Protein AF-A0A932SG76-F1 (afdb_monomer)

Sequence (101 aa):
MVFQNAKPQLDMATVVLDGSGSQDFRSQLDRYLKNRINTPGENQRILKVKIQDSKNNNLIQLADMVCGAIARSYKRHKRDADDYRKIIRPREFYVQEWPAK

Foldseek 3Di:
DVCQVCLVVFACDEAEAEDDDDPVVQVVVFVVSQVVRDDPPDGRRHNTYYYDHCVPDVVNVVVVLQVVLVVLLVVVVDPCSNVSVVVCVVVDDDDDDPPDD

Mean predicted aligned error: 6.39 Å

pLDDT: mean 87.71, std 9.52, range [54.12, 96.0]

Radius of gyration: 16.86 Å; Cα contacts (8 Å, |Δi|>4): 94; chains: 1; bounding box: 44×22×40 Å

Secondary structure (DSSP, 8-state):
-HHHHTGGG-SSEEEEEES---HHHHHHHHHHHHHHHPPTTSPPSEEEEEEE-GGG-HHHHHHHHHHHHHHHHT-TTSTTTTHHHHHHGGG------SS--

Solvent-accessible surface area (backbone atoms only — not comparable to full-atom values): 6125 Å² total; per-residue (Å²): 108,71,70,66,75,43,42,89,80,35,67,54,28,73,48,76,41,76,49,86,75,55,72,65,55,52,52,52,50,34,52,50,51,34,65,73,65,38,51,91,96,52,78,56,23,56,67,42,60,44,73,42,54,41,94,82,30,71,66,51,43,47,52,52,49,52,53,47,22,54,58,37,43,74,41,74,91,43,94,64,15,55,60,55,32,64,73,51,48,87,74,64,76,91,84,82,76,80,80,74,128

Nearest PDB structures (foldseek):
  7tjx-assembly1_D  TM=3.709E-01  e=5.609E+00  Saccharomyces cerevisiae
  3fks-assembly3_V  TM=3.627E-01  e=4.259E+00  Saccharomyces cerevisiae

Structure (mmCIF, N/CA/C/O backbone):
data_AF-A0A932SG76-F1
#
_entry.id   AF-A0A932SG76-F1
#
loop_
_atom_site.group_PDB
_atom_site.id
_atom_site.type_symbol
_atom_site.label_atom_id
_atom_site.label_alt_id
_atom_site.label_comp_id
_atom_site.label_asym_id
_atom_site.label_entity_id
_atom_site.label_seq_id
_atom_site.pdbx_PDB_ins_code
_atom_site.Cartn_x
_atom_site.Cartn_y
_atom_site.Cartn_z
_atom_site.occupancy
_atom_site.B_iso_or_equiv
_atom_site.auth_seq_id
_atom_site.auth_comp_id
_atom_site.auth_asym_id
_atom_site.auth_atom_id
_atom_site.pdbx_PDB_model_num
ATOM 1 N N . MET A 1 1 ? -7.185 10.398 -2.729 1.00 59.44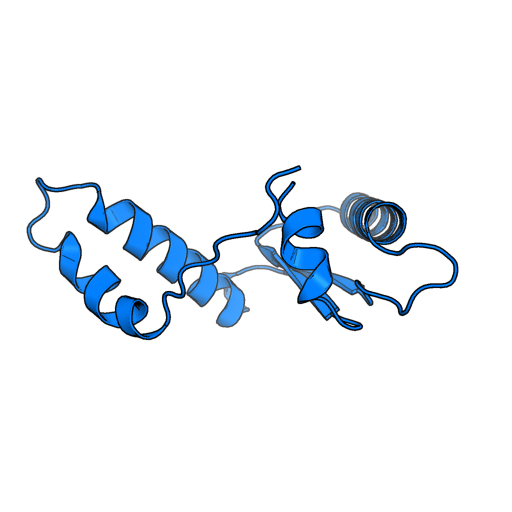 1 MET A N 1
ATOM 2 C CA . MET A 1 1 ? -7.308 9.886 -4.106 1.00 59.44 1 MET A CA 1
ATOM 3 C C . MET A 1 1 ? -7.061 8.379 -4.129 1.00 59.44 1 MET A C 1
ATOM 5 O O . MET A 1 1 ? -8.033 7.664 -4.277 1.00 59.44 1 MET A O 1
ATOM 9 N N . VAL A 1 2 ? -5.858 7.877 -3.797 1.00 75.56 2 VAL A N 1
ATOM 10 C CA . VAL A 1 2 ? -5.543 6.422 -3.808 1.00 75.56 2 VAL A CA 1
ATOM 11 C C . VAL A 1 2 ? -6.546 5.549 -3.032 1.00 75.56 2 VAL A C 1
ATOM 13 O O . VAL A 1 2 ? -7.166 4.674 -3.620 1.00 75.56 2 VAL A O 1
ATOM 16 N N . PHE A 1 3 ? -6.784 5.816 -1.742 1.00 79.88 3 PHE A N 1
ATOM 17 C CA . PHE A 1 3 ? -7.724 5.007 -0.943 1.00 79.88 3 PHE A CA 1
ATOM 18 C C . PHE A 1 3 ? -9.196 5.154 -1.341 1.00 79.88 3 PHE A C 1
ATOM 20 O O . PHE A 1 3 ? -9.991 4.276 -1.031 1.00 79.88 3 PHE A O 1
ATOM 27 N N . GLN A 1 4 ? -9.573 6.251 -2.005 1.00 82.44 4 GLN A N 1
ATOM 28 C CA . GLN A 1 4 ? -10.940 6.391 -2.510 1.00 82.44 4 GLN A CA 1
ATOM 29 C C . GLN A 1 4 ? -11.141 5.552 -3.771 1.00 82.44 4 GLN A C 1
ATOM 31 O O . GLN A 1 4 ? -12.150 4.866 -3.870 1.00 82.44 4 GLN A O 1
ATOM 36 N N . ASN A 1 5 ? -10.154 5.531 -4.667 1.00 82.31 5 ASN A N 1
ATOM 37 C CA . ASN A 1 5 ? -10.185 4.696 -5.868 1.00 82.31 5 ASN A CA 1
ATOM 38 C C . ASN A 1 5 ? -10.107 3.204 -5.513 1.00 82.31 5 ASN A C 1
ATOM 40 O O . ASN A 1 5 ? -10.745 2.382 -6.153 1.00 82.31 5 ASN A O 1
ATOM 44 N N . ALA A 1 6 ? -9.366 2.862 -4.454 1.00 85.06 6 ALA A N 1
ATOM 45 C CA . ALA A 1 6 ? -9.276 1.497 -3.946 1.00 85.06 6 ALA A CA 1
ATOM 46 C C . ALA A 1 6 ? -10.481 1.077 -3.078 1.00 85.06 6 ALA A C 1
ATOM 48 O O . ALA A 1 6 ? -10.555 -0.078 -2.667 1.00 85.06 6 ALA A O 1
ATOM 49 N N . LYS A 1 7 ? -11.415 1.989 -2.747 1.00 85.06 7 LYS A N 1
ATOM 50 C CA . LYS A 1 7 ? -12.521 1.720 -1.805 1.00 85.06 7 LYS A CA 1
ATOM 51 C C . LYS A 1 7 ? -13.335 0.463 -2.171 1.00 85.06 7 LYS A C 1
ATOM 53 O O . LYS A 1 7 ? -13.633 -0.292 -1.245 1.00 85.06 7 LYS A O 1
ATOM 58 N N . PRO A 1 8 ? -13.668 0.186 -3.450 1.00 86.75 8 PRO A N 1
ATOM 59 C CA . PRO A 1 8 ? -14.391 -1.032 -3.828 1.00 86.75 8 PRO A CA 1
ATOM 60 C C . PRO A 1 8 ? -13.642 -2.333 -3.511 1.00 86.75 8 PRO A C 1
ATOM 62 O O . PRO A 1 8 ? -14.275 -3.353 -3.263 1.00 86.75 8 PRO A O 1
ATOM 65 N N . GLN A 1 9 ? -12.308 -2.297 -3.504 1.00 85.75 9 GLN A N 1
ATOM 66 C CA . GLN A 1 9 ? -11.435 -3.445 -3.252 1.00 85.75 9 GLN A CA 1
ATOM 67 C C . GLN A 1 9 ? -11.059 -3.590 -1.769 1.00 85.75 9 GLN A C 1
ATOM 69 O O . GLN A 1 9 ? -10.380 -4.544 -1.395 1.00 85.75 9 GLN A O 1
ATOM 74 N N . LEU A 1 10 ? -11.473 -2.645 -0.918 1.00 90.19 10 LEU A N 1
ATOM 75 C CA . LEU A 1 10 ? -11.257 -2.706 0.522 1.00 90.19 10 LEU A CA 1
ATOM 76 C C . LEU A 1 10 ? -12.464 -3.358 1.203 1.00 90.19 10 LEU A C 1
ATOM 78 O O . LEU A 1 10 ? -13.586 -2.848 1.140 1.00 90.19 10 LEU A O 1
ATOM 82 N N . ASP A 1 11 ? -12.202 -4.449 1.910 1.00 94.12 11 ASP A N 1
ATOM 83 C CA . ASP A 1 11 ? -13.156 -5.112 2.794 1.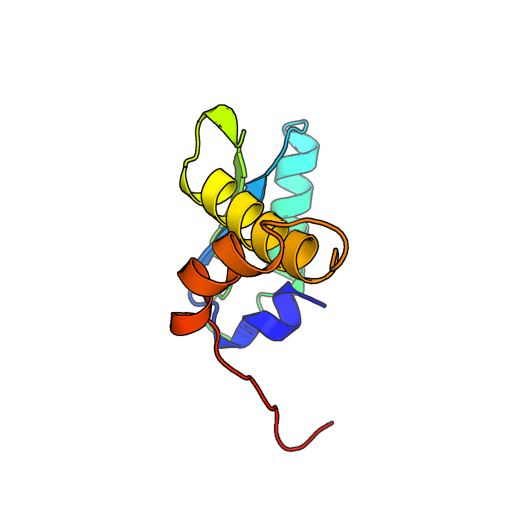00 94.12 11 ASP A CA 1
ATOM 84 C C . ASP A 1 11 ? -12.446 -5.482 4.096 1.00 94.12 11 ASP A C 1
ATOM 86 O O . ASP A 1 11 ? -11.523 -6.297 4.097 1.00 94.12 11 ASP A O 1
ATOM 90 N N . MET A 1 12 ? -12.789 -4.779 5.182 1.00 94.50 12 MET A N 1
ATOM 91 C CA . MET A 1 12 ? -12.138 -4.884 6.495 1.00 94.50 12 MET A CA 1
ATOM 92 C C . MET A 1 12 ? -10.600 -4.936 6.420 1.00 94.50 12 MET A C 1
ATOM 94 O O . MET A 1 12 ? -9.925 -5.641 7.173 1.00 94.50 12 MET A O 1
ATOM 98 N N . ALA A 1 13 ? -10.021 -4.162 5.504 1.00 95.12 13 ALA A N 1
ATOM 99 C CA . ALA A 1 13 ? -8.621 -4.290 5.145 1.00 95.12 13 ALA A CA 1
ATOM 100 C C . ALA A 1 13 ? -7.696 -3.743 6.241 1.00 95.12 13 ALA A C 1
ATOM 102 O O . ALA A 1 13 ? -7.978 -2.725 6.887 1.00 95.12 13 ALA A O 1
ATOM 103 N N . THR A 1 14 ? -6.537 -4.385 6.403 1.00 95.19 14 THR A N 1
ATOM 104 C CA . THR A 1 14 ? -5.400 -3.783 7.107 1.00 95.19 14 THR A CA 1
ATOM 105 C C . THR A 1 14 ? -4.513 -3.070 6.095 1.00 95.19 14 THR A C 1
ATOM 107 O O . THR A 1 14 ? -3.866 -3.706 5.270 1.00 95.19 14 THR A O 1
ATOM 110 N N . VAL A 1 15 ? -4.461 -1.746 6.185 1.00 92.50 15 VAL A N 1
ATOM 111 C CA . VAL A 1 15 ? -3.576 -0.904 5.382 1.00 92.50 15 VAL A CA 1
ATOM 112 C C . VAL A 1 15 ? -2.219 -0.840 6.067 1.00 92.50 15 VAL A C 1
ATOM 114 O O . VAL A 1 15 ? -2.132 -0.441 7.227 1.00 92.50 15 VAL A O 1
ATOM 117 N N . VAL A 1 16 ? -1.159 -1.217 5.360 1.00 93.12 16 VAL A N 1
ATOM 118 C CA . VAL A 1 16 ? 0.215 -1.133 5.864 1.00 93.12 16 VAL A CA 1
ATOM 119 C C . VAL A 1 16 ? 0.989 -0.127 5.020 1.00 93.12 16 VAL A C 1
ATOM 121 O O . VAL A 1 16 ? 0.941 -0.189 3.795 1.00 93.12 16 VAL A O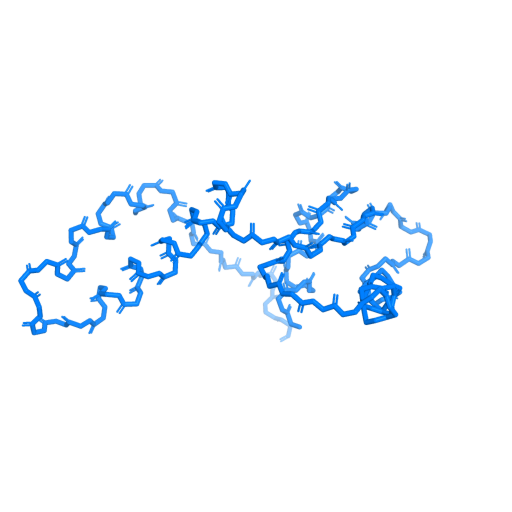 1
ATOM 124 N N . LEU A 1 17 ? 1.663 0.810 5.679 1.00 90.25 17 LEU A N 1
ATOM 125 C CA . LEU A 1 17 ? 2.468 1.856 5.056 1.00 90.25 17 LEU A CA 1
ATOM 126 C C . LEU A 1 17 ? 3.935 1.662 5.438 1.00 90.25 17 LEU A C 1
ATOM 128 O O . LEU A 1 17 ? 4.224 1.362 6.602 1.00 90.25 17 LEU A O 1
ATOM 132 N N . ASP A 1 18 ? 4.831 1.861 4.471 1.00 87.94 18 ASP A N 1
ATOM 133 C CA . ASP A 1 18 ? 6.262 1.944 4.752 1.00 87.94 18 ASP A CA 1
ATOM 134 C C . ASP A 1 18 ? 6.570 3.214 5.545 1.00 87.94 18 ASP A C 1
ATOM 136 O O . ASP A 1 18 ? 6.059 4.296 5.239 1.00 87.94 18 ASP A O 1
ATOM 140 N N . GLY A 1 19 ? 7.420 3.081 6.557 1.00 82.00 19 GLY A N 1
ATOM 141 C CA . GLY A 1 19 ? 8.069 4.219 7.182 1.00 82.00 19 GLY A CA 1
ATOM 142 C C . GLY A 1 19 ? 8.180 4.145 8.697 1.00 82.00 19 GLY A C 1
ATOM 143 O O . GLY A 1 19 ? 7.962 3.131 9.363 1.00 82.00 19 GLY A O 1
ATOM 144 N N . SER A 1 20 ? 8.522 5.295 9.260 1.00 75.56 20 SER A N 1
ATOM 145 C CA . SER A 1 20 ? 8.676 5.522 10.691 1.00 75.56 20 SER A CA 1
ATOM 146 C C . SER A 1 20 ? 7.829 6.713 11.123 1.00 75.56 20 SER A C 1
ATOM 148 O O . SER A 1 20 ? 7.561 7.616 10.338 1.00 75.56 20 SER A O 1
ATOM 150 N N . GLY A 1 21 ? 7.420 6.744 12.385 1.00 82.12 21 GLY A N 1
ATOM 151 C CA . GLY A 1 21 ? 6.674 7.873 12.930 1.00 82.12 21 GLY A CA 1
ATOM 152 C C . GLY A 1 21 ? 6.394 7.679 14.409 1.00 82.12 21 GLY A C 1
ATOM 153 O O . GLY A 1 21 ? 6.401 6.541 14.890 1.00 82.12 21 GLY A O 1
ATOM 154 N N . SER A 1 22 ? 6.144 8.784 15.113 1.00 90.31 22 SER A N 1
ATOM 155 C CA . SER A 1 22 ? 5.758 8.755 16.523 1.00 90.31 22 SER A CA 1
ATOM 156 C C . SER A 1 22 ? 4.435 8.009 16.721 1.00 90.31 22 SER A C 1
ATOM 158 O O . SER A 1 22 ? 3.633 7.841 15.794 1.00 90.31 22 SER A O 1
ATOM 160 N N . GLN A 1 23 ? 4.192 7.554 17.948 1.00 89.75 23 GLN A N 1
ATOM 161 C CA . GLN A 1 23 ? 2.938 6.896 18.309 1.00 89.75 23 GLN A CA 1
ATOM 162 C C . GLN A 1 23 ? 1.721 7.804 18.067 1.00 89.75 23 GLN A C 1
ATOM 164 O O . GLN A 1 23 ? 0.696 7.334 17.562 1.00 89.75 23 GLN A O 1
ATOM 169 N N . ASP A 1 24 ? 1.856 9.103 18.338 1.00 93.56 24 ASP A N 1
ATOM 170 C CA . ASP A 1 24 ? 0.797 10.087 18.103 1.00 93.56 24 ASP A CA 1
ATOM 171 C C . ASP A 1 24 ? 0.490 10.241 16.617 1.00 93.56 24 ASP A C 1
ATOM 173 O O . ASP A 1 24 ? -0.674 10.198 16.221 1.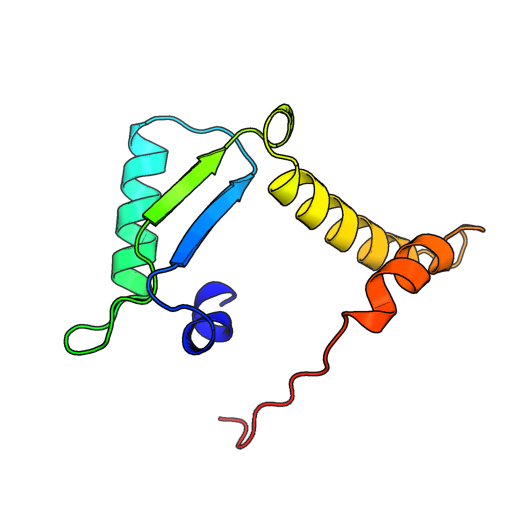00 93.56 24 ASP A O 1
ATOM 177 N N . PHE A 1 25 ? 1.524 10.329 15.774 1.00 91.94 25 PHE A N 1
ATOM 178 C CA . PHE A 1 25 ? 1.347 10.405 14.326 1.00 91.94 25 PHE A CA 1
ATOM 179 C C . PHE A 1 25 ? 0.624 9.167 13.785 1.00 91.94 25 PHE A C 1
ATOM 181 O O . PHE A 1 25 ? -0.345 9.286 13.035 1.00 91.94 25 PHE A O 1
ATOM 188 N N . ARG A 1 26 ? 1.044 7.971 14.217 1.00 93.06 26 ARG A N 1
ATOM 189 C CA . ARG A 1 26 ? 0.410 6.698 13.833 1.00 93.06 26 ARG A CA 1
ATOM 190 C C . ARG A 1 26 ? -1.071 6.668 14.213 1.00 93.06 26 ARG A C 1
ATOM 192 O O . ARG A 1 26 ? -1.904 6.277 13.398 1.00 93.06 26 ARG A O 1
ATOM 199 N N . SER A 1 27 ? -1.396 7.112 15.425 1.00 93.62 27 SER A N 1
ATOM 200 C CA . SER A 1 27 ? -2.770 7.133 15.940 1.00 93.62 27 SER A CA 1
ATOM 201 C C . SER A 1 27 ? -3.644 8.145 15.197 1.00 93.62 27 SER A C 1
ATOM 203 O O . SER A 1 27 ? -4.780 7.843 14.825 1.00 93.62 27 SER A O 1
ATOM 205 N N . GLN A 1 28 ? -3.111 9.339 14.926 1.00 94.44 28 GLN A N 1
ATOM 206 C CA . GLN A 1 28 ? -3.816 10.364 14.161 1.00 94.44 28 GLN A CA 1
ATOM 207 C C . GLN A 1 28 ? -4.064 9.921 12.717 1.00 94.44 28 GLN A C 1
ATOM 209 O O . GLN A 1 28 ? -5.165 10.128 12.207 1.00 94.44 28 GLN A O 1
ATOM 214 N N . LEU A 1 29 ? -3.087 9.269 12.081 1.00 92.94 29 LEU A N 1
ATOM 215 C CA . LEU A 1 29 ? -3.213 8.767 10.716 1.00 92.94 29 LEU A CA 1
ATOM 216 C C . LEU A 1 29 ? -4.241 7.632 10.604 1.00 92.94 29 LEU A C 1
ATOM 218 O O . LEU A 1 29 ? -5.063 7.657 9.688 1.00 92.94 29 LEU A O 1
ATOM 222 N N . ASP A 1 30 ? -4.235 6.673 11.539 1.00 94.69 30 ASP A N 1
ATOM 223 C CA . ASP A 1 30 ? -5.237 5.597 11.591 1.00 94.69 30 ASP A CA 1
ATOM 224 C C . ASP A 1 30 ? -6.654 6.170 11.696 1.00 94.69 30 ASP A C 1
ATOM 226 O O . ASP A 1 30 ? -7.515 5.853 10.870 1.00 94.69 30 ASP A O 1
ATOM 230 N N . ARG A 1 31 ? -6.873 7.090 12.645 1.00 95.38 31 ARG A N 1
ATOM 231 C CA . ARG A 1 31 ? -8.167 7.762 12.820 1.00 95.38 31 ARG A CA 1
ATOM 232 C C . ARG A 1 31 ? -8.571 8.544 11.574 1.00 95.38 31 ARG A C 1
ATOM 234 O O . ARG A 1 31 ? -9.709 8.437 11.123 1.00 95.38 31 ARG A O 1
ATOM 241 N N . TYR A 1 32 ? -7.647 9.316 11.010 1.00 94.88 32 TYR A N 1
ATOM 242 C CA . TYR A 1 32 ? -7.900 10.130 9.827 1.00 94.88 32 TYR A CA 1
ATOM 243 C C . TYR A 1 32 ? -8.341 9.282 8.628 1.00 94.88 32 TYR A C 1
ATOM 245 O O . TYR A 1 32 ? -9.367 9.574 8.012 1.00 94.88 32 TYR A O 1
ATOM 253 N N . LEU A 1 33 ? -7.602 8.216 8.306 1.00 93.06 33 LEU A N 1
ATOM 254 C CA . LEU A 1 33 ? -7.908 7.370 7.152 1.00 93.06 33 LEU A CA 1
ATOM 255 C C . LEU A 1 33 ? -9.206 6.585 7.347 1.00 93.06 33 LEU A C 1
ATOM 257 O O . LEU A 1 33 ? -10.008 6.512 6.417 1.00 93.06 33 LEU A O 1
ATOM 261 N N . LYS A 1 34 ? -9.458 6.063 8.552 1.00 94.00 34 LYS A N 1
ATOM 262 C CA . LYS A 1 34 ? -10.726 5.393 8.869 1.00 94.00 34 LYS A CA 1
ATOM 263 C C . LYS A 1 34 ? -11.913 6.329 8.705 1.00 94.00 34 LYS A C 1
ATOM 265 O O . LYS A 1 34 ? -12.841 5.979 7.988 1.00 94.00 34 LYS A O 1
ATOM 270 N N . ASN A 1 35 ? -11.855 7.527 9.286 1.00 93.69 35 ASN A N 1
ATOM 271 C CA . ASN A 1 35 ? -12.945 8.502 9.196 1.00 93.69 35 ASN A CA 1
ATOM 272 C C . ASN A 1 35 ? -13.192 8.975 7.760 1.00 93.69 35 ASN A C 1
ATOM 274 O O . ASN A 1 35 ? -14.312 9.324 7.406 1.00 93.69 35 ASN A O 1
ATOM 278 N N . ARG A 1 36 ? -12.145 9.008 6.927 1.00 92.00 36 ARG A N 1
ATOM 279 C CA . ARG A 1 36 ? -12.255 9.466 5.541 1.00 92.00 36 ARG A CA 1
ATOM 280 C C . ARG A 1 36 ? -12.789 8.401 4.580 1.00 92.00 36 ARG A C 1
ATOM 282 O O . ARG A 1 36 ? -13.321 8.765 3.534 1.00 92.00 36 ARG A O 1
ATOM 289 N N . ILE A 1 37 ? -12.594 7.115 4.881 1.00 93.12 37 ILE A N 1
ATOM 290 C CA . ILE A 1 37 ? -12.906 6.007 3.961 1.00 93.12 37 ILE A CA 1
ATOM 291 C C . ILE A 1 37 ? -14.111 5.184 4.416 1.00 93.12 37 ILE A C 1
ATOM 293 O O . ILE A 1 37 ? -14.897 4.752 3.571 1.00 93.12 37 ILE A O 1
ATOM 297 N N . ASN A 1 38 ? -14.274 4.968 5.721 1.00 94.00 38 ASN A N 1
ATOM 298 C CA . ASN A 1 38 ? -15.428 4.257 6.254 1.00 94.00 38 ASN A CA 1
ATOM 299 C C . ASN A 1 38 ? -16.634 5.197 6.253 1.00 94.00 38 ASN A C 1
ATOM 301 O O . ASN A 1 38 ? -16.595 6.276 6.842 1.00 94.00 38 ASN A O 1
ATOM 305 N N . THR A 1 39 ? -17.704 4.777 5.587 1.00 91.75 39 THR A N 1
ATOM 306 C CA . THR A 1 39 ? -18.953 5.533 5.507 1.00 91.75 39 THR A CA 1
ATOM 307 C C . THR A 1 39 ? -19.949 4.947 6.513 1.00 91.75 39 THR A C 1
ATOM 309 O O . THR A 1 39 ? -20.114 3.727 6.537 1.00 91.75 39 THR A O 1
ATOM 312 N N . PRO A 1 40 ? -20.600 5.765 7.362 1.00 91.00 40 PRO A N 1
ATOM 313 C CA . PRO A 1 40 ? -21.620 5.276 8.289 1.00 91.00 40 PRO A CA 1
ATOM 314 C C . PRO A 1 40 ? -22.734 4.522 7.553 1.00 91.00 40 PRO A C 1
ATOM 316 O O . PRO A 1 40 ? -23.216 4.990 6.526 1.00 91.00 40 PRO A O 1
ATOM 319 N N . GLY A 1 41 ? -23.138 3.363 8.076 1.00 88.88 41 GLY A N 1
ATOM 320 C CA . GLY A 1 41 ? -24.156 2.510 7.451 1.00 88.88 41 GLY A CA 1
ATOM 321 C C . GLY A 1 41 ? -23.645 1.595 6.330 1.00 88.88 41 GLY A C 1
ATOM 322 O O . GLY A 1 41 ? -24.406 0.756 5.859 1.00 88.88 41 GLY A O 1
ATOM 323 N N . GLU A 1 42 ? -22.373 1.698 5.930 1.00 90.62 42 GLU A N 1
ATOM 324 C CA . GLU A 1 42 ? -21.718 0.736 5.034 1.00 90.62 42 GLU A CA 1
ATOM 325 C C . GLU A 1 42 ? -20.827 -0.243 5.813 1.00 90.62 42 GLU A C 1
ATOM 327 O O . GLU A 1 42 ? -20.376 0.041 6.927 1.00 90.62 42 GLU A O 1
ATOM 332 N N . ASN A 1 43 ? -20.498 -1.376 5.184 1.00 89.06 43 ASN A N 1
ATOM 333 C CA . ASN A 1 43 ? -19.463 -2.275 5.692 1.00 89.06 43 ASN A CA 1
ATOM 334 C C . ASN A 1 43 ? -18.131 -1.534 5.871 1.00 89.06 43 ASN A C 1
ATOM 336 O O . ASN A 1 43 ? -17.726 -0.706 5.045 1.00 89.06 43 ASN A O 1
ATOM 340 N N . GLN A 1 44 ? -17.424 -1.874 6.947 1.00 92.44 44 GLN A N 1
ATOM 341 C CA . GLN A 1 44 ? -16.136 -1.279 7.269 1.00 92.44 44 GLN A CA 1
ATOM 342 C C . GLN A 1 44 ? -15.093 -1.631 6.201 1.00 92.44 44 GLN A C 1
ATOM 344 O O . GLN A 1 44 ? -14.754 -2.792 5.993 1.00 92.44 44 GLN A O 1
ATOM 349 N N . ARG A 1 45 ? -14.536 -0.608 5.551 1.00 94.88 45 ARG A N 1
ATOM 350 C CA . ARG A 1 45 ? -13.559 -0.758 4.462 1.00 94.88 45 ARG A CA 1
ATOM 351 C C . ARG A 1 45 ? -12.140 -0.893 4.998 1.00 94.88 45 ARG A C 1
ATOM 353 O O . ARG A 1 45 ? -11.405 -1.789 4.601 1.00 94.88 45 ARG A O 1
ATOM 360 N N . ILE A 1 46 ? -11.763 -0.021 5.933 1.00 95.81 46 ILE A N 1
ATOM 361 C CA . ILE A 1 46 ? -10.470 -0.061 6.622 1.00 95.81 46 ILE A CA 1
ATOM 362 C C . ILE A 1 46 ? -10.695 -0.485 8.069 1.00 95.81 46 ILE A C 1
ATOM 364 O O . ILE A 1 46 ? -11.294 0.246 8.867 1.00 95.81 46 ILE A O 1
ATOM 368 N N . LEU A 1 47 ? -10.158 -1.653 8.416 1.00 96.00 47 LEU A N 1
ATOM 369 C CA . LEU A 1 47 ? -10.134 -2.167 9.782 1.00 96.00 47 LEU A CA 1
ATOM 370 C C . LEU A 1 47 ? -9.012 -1.525 10.597 1.00 96.00 47 LEU A C 1
ATOM 372 O O . LEU A 1 47 ? -9.204 -1.132 11.751 1.00 96.00 47 LEU A O 1
ATOM 376 N N . LYS A 1 48 ? -7.822 -1.411 10.001 1.00 95.44 48 LYS A N 1
ATOM 377 C CA . LYS A 1 48 ? -6.619 -0.961 10.704 1.00 95.44 48 LYS A CA 1
ATOM 378 C C . LYS A 1 48 ? -5.617 -0.330 9.752 1.00 95.44 48 LYS A C 1
ATOM 380 O O . LYS A 1 48 ? -5.432 -0.823 8.646 1.00 95.44 48 LYS A O 1
ATOM 385 N N . VAL A 1 49 ? -4.924 0.700 10.217 1.00 94.38 49 VAL A N 1
ATOM 386 C CA . VAL A 1 49 ? -3.741 1.260 9.566 1.00 94.38 49 VAL A CA 1
ATOM 387 C C . VAL A 1 49 ? -2.515 0.933 10.415 1.00 94.38 49 VAL A C 1
ATOM 389 O O . VAL A 1 49 ? -2.523 1.083 11.638 1.00 94.38 49 VAL A O 1
ATOM 392 N N . LYS A 1 50 ? -1.452 0.446 9.778 1.00 92.50 50 LYS A N 1
ATOM 393 C CA . LYS A 1 50 ? -0.162 0.155 10.406 1.00 92.50 50 LYS A CA 1
ATOM 394 C C . LYS A 1 50 ? 0.940 0.881 9.649 1.00 92.50 50 LYS A C 1
ATOM 396 O O . LYS A 1 50 ? 0.944 0.890 8.425 1.00 92.50 50 LYS A O 1
ATOM 401 N N . ILE A 1 51 ? 1.895 1.430 10.387 1.00 91.50 51 ILE A N 1
ATOM 402 C CA . ILE A 1 51 ? 3.173 1.882 9.839 1.00 91.50 51 ILE A CA 1
ATOM 403 C C . ILE A 1 51 ? 4.219 0.870 10.291 1.00 91.50 51 ILE A C 1
ATOM 405 O O . ILE A 1 51 ? 4.311 0.587 11.491 1.00 91.50 51 ILE A O 1
ATOM 409 N N . GLN A 1 52 ? 4.955 0.294 9.348 1.00 90.38 52 GLN A N 1
ATOM 410 C CA . GLN A 1 52 ? 5.969 -0.718 9.624 1.00 90.38 52 GLN A CA 1
ATOM 411 C C . GLN A 1 52 ? 7.253 -0.405 8.862 1.00 90.38 52 GLN A C 1
ATOM 413 O O . GLN A 1 52 ? 7.212 0.169 7.781 1.00 90.38 52 GLN A O 1
ATOM 418 N N . ASP A 1 53 ? 8.379 -0.806 9.448 1.00 87.88 53 ASP A N 1
ATOM 419 C CA . ASP A 1 53 ? 9.685 -0.718 8.801 1.00 87.88 53 ASP A CA 1
ATOM 420 C C . ASP A 1 53 ? 9.767 -1.772 7.690 1.00 87.88 53 ASP A C 1
ATOM 422 O O . ASP A 1 53 ? 9.667 -2.977 7.967 1.00 87.88 53 ASP A O 1
ATOM 426 N N . SER A 1 54 ? 9.953 -1.321 6.448 1.00 85.06 54 SER A N 1
ATOM 427 C CA . SER A 1 54 ? 10.162 -2.182 5.285 1.00 85.06 54 SER A CA 1
ATOM 428 C C . SER A 1 54 ? 11.267 -3.208 5.502 1.00 85.06 54 SER A C 1
ATOM 430 O O . SER A 1 54 ? 11.120 -4.333 5.032 1.00 85.06 54 SER A O 1
ATOM 432 N N . LYS A 1 55 ? 12.322 -2.925 6.281 1.00 87.12 55 LYS A N 1
ATOM 433 C CA . LYS A 1 55 ? 13.408 -3.892 6.555 1.00 87.12 55 LYS A CA 1
ATOM 434 C C . LYS A 1 55 ? 12.917 -5.213 7.146 1.00 87.12 55 LYS A C 1
ATOM 436 O O . LYS A 1 55 ? 13.543 -6.242 6.920 1.00 87.12 55 LYS A O 1
ATOM 441 N N . ASN A 1 56 ? 11.794 -5.183 7.862 1.00 86.62 56 ASN A N 1
ATOM 442 C CA . ASN A 1 56 ? 11.215 -6.343 8.536 1.00 86.62 56 ASN A CA 1
ATOM 443 C C . ASN A 1 56 ? 9.89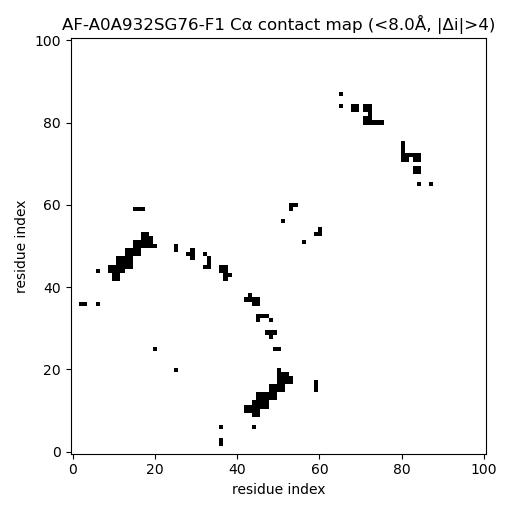7 -6.816 7.899 1.00 86.62 56 ASN A C 1
ATOM 445 O O . ASN A 1 56 ? 9.226 -7.684 8.458 1.00 86.62 56 ASN A O 1
ATOM 449 N N . ASN A 1 57 ? 9.489 -6.247 6.758 1.00 89.94 57 ASN A N 1
ATOM 450 C CA . ASN A 1 57 ? 8.250 -6.617 6.080 1.00 89.94 57 ASN A CA 1
ATOM 451 C C . ASN A 1 57 ? 8.458 -6.813 4.570 1.00 89.94 57 ASN A C 1
ATOM 453 O O . ASN A 1 57 ? 8.450 -5.862 3.786 1.00 89.94 57 ASN A O 1
ATOM 457 N N . ASN A 1 58 ? 8.531 -8.082 4.161 1.00 92.50 58 ASN A N 1
ATOM 458 C CA . ASN A 1 58 ? 8.721 -8.490 2.766 1.00 92.50 58 ASN A CA 1
ATOM 459 C C . ASN A 1 58 ? 7.606 -8.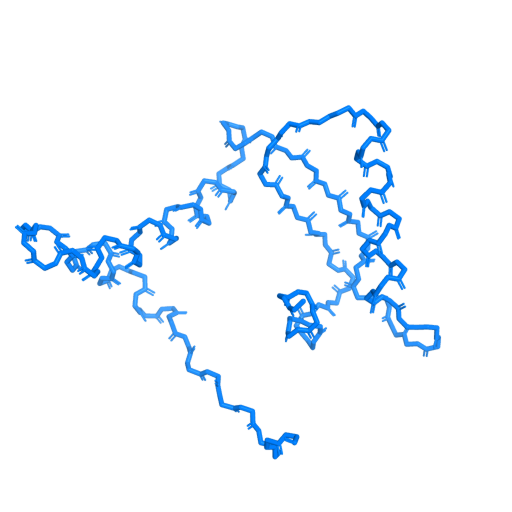006 1.823 1.00 92.50 58 ASN A C 1
ATOM 461 O O . ASN A 1 58 ? 7.857 -7.829 0.636 1.00 92.50 58 ASN A O 1
ATOM 465 N N . LEU A 1 59 ? 6.379 -7.792 2.314 1.00 91.75 59 LEU A N 1
ATOM 466 C CA . LEU A 1 59 ? 5.273 -7.309 1.479 1.00 91.75 59 LEU A CA 1
ATOM 467 C C . LEU A 1 59 ? 5.421 -5.825 1.150 1.00 91.75 59 LEU A C 1
ATOM 469 O O . LEU A 1 59 ? 5.109 -5.417 0.034 1.00 91.75 59 LEU A O 1
ATOM 473 N N . ILE A 1 60 ? 5.926 -5.033 2.099 1.00 91.31 60 ILE A N 1
ATOM 474 C CA . ILE A 1 60 ? 6.244 -3.623 1.854 1.00 91.31 60 ILE A CA 1
ATOM 475 C C . ILE A 1 60 ? 7.399 -3.533 0.857 1.00 91.31 60 ILE A C 1
ATOM 477 O O . ILE A 1 60 ? 7.271 -2.858 -0.158 1.00 91.31 60 ILE A O 1
ATOM 481 N N . GLN A 1 61 ? 8.464 -4.312 1.072 1.00 91.06 61 GLN A N 1
ATOM 482 C CA . GLN A 1 61 ? 9.578 -4.382 0.121 1.00 91.06 61 GLN A CA 1
ATOM 483 C C . GLN A 1 61 ? 9.116 -4.813 -1.273 1.00 91.06 61 GLN A C 1
ATOM 485 O O . GLN A 1 61 ? 9.566 -4.263 -2.273 1.00 91.06 61 GLN A O 1
ATOM 490 N N . LEU A 1 62 ? 8.201 -5.785 -1.365 1.00 92.69 62 LEU A N 1
ATOM 491 C CA . LEU A 1 62 ? 7.636 -6.198 -2.645 1.00 92.69 62 LEU A CA 1
ATOM 492 C C . LEU A 1 62 ? 6.879 -5.046 -3.315 1.00 92.69 62 LEU A C 1
ATOM 494 O O . LEU A 1 62 ? 7.049 -4.842 -4.515 1.00 92.69 62 LEU A O 1
ATOM 498 N N . ALA A 1 63 ? 6.080 -4.282 -2.566 1.00 91.38 63 ALA A N 1
ATOM 499 C CA . ALA A 1 63 ? 5.402 -3.103 -3.099 1.00 91.38 63 ALA A CA 1
ATOM 500 C C . ALA A 1 63 ? 6.407 -2.075 -3.653 1.00 91.38 63 ALA A C 1
ATOM 502 O O . ALA A 1 63 ? 6.236 -1.604 -4.780 1.00 91.38 63 ALA A O 1
ATOM 503 N N . ASP A 1 64 ? 7.499 -1.808 -2.931 1.00 90.44 64 ASP A N 1
ATOM 504 C CA . ASP A 1 64 ? 8.571 -0.920 -3.396 1.00 90.44 64 ASP A CA 1
ATOM 505 C C . ASP A 1 64 ? 9.271 -1.462 -4.647 1.00 90.44 64 ASP A C 1
ATOM 507 O O . ASP A 1 64 ? 9.542 -0.712 -5.587 1.00 90.44 64 ASP A O 1
ATOM 511 N N . MET A 1 65 ? 9.509 -2.774 -4.714 1.00 92.75 65 MET A N 1
ATOM 512 C CA . MET A 1 65 ? 10.093 -3.434 -5.883 1.00 92.75 65 MET A CA 1
ATOM 513 C C . MET A 1 65 ? 9.184 -3.336 -7.112 1.00 92.75 65 MET A C 1
ATOM 515 O O . MET A 1 65 ? 9.684 -3.097 -8.212 1.00 92.75 65 MET A O 1
ATOM 519 N N . VAL A 1 66 ? 7.861 -3.462 -6.951 1.00 92.94 66 VAL A N 1
ATOM 520 C CA . VAL A 1 66 ? 6.896 -3.254 -8.046 1.00 92.94 66 VAL A CA 1
ATOM 521 C C . VAL A 1 66 ? 6.951 -1.804 -8.532 1.00 92.94 66 VAL A C 1
ATOM 523 O O . VAL A 1 66 ? 7.103 -1.568 -9.732 1.00 92.94 66 VAL A O 1
ATOM 526 N N . CYS A 1 67 ? 6.909 -0.830 -7.618 1.00 91.62 67 CYS A N 1
ATOM 527 C CA . CYS A 1 67 ? 7.049 0.590 -7.950 1.00 91.62 67 CYS A CA 1
ATOM 528 C C . CYS A 1 67 ? 8.371 0.876 -8.683 1.00 91.62 67 CYS A C 1
ATOM 530 O O . CYS A 1 67 ? 8.387 1.553 -9.715 1.00 91.62 67 CYS A O 1
ATOM 532 N N . GLY A 1 68 ? 9.477 0.314 -8.191 1.00 92.94 68 GLY A N 1
ATOM 533 C CA . GLY A 1 68 ? 10.806 0.434 -8.781 1.00 92.94 68 GLY A CA 1
ATOM 534 C C . GLY A 1 68 ? 10.905 -0.196 -10.169 1.00 92.94 68 GLY A C 1
ATOM 535 O O . GLY A 1 68 ? 11.475 0.416 -11.072 1.00 92.94 68 GLY A O 1
ATOM 536 N N . ALA A 1 69 ? 10.311 -1.374 -10.374 1.00 93.44 69 ALA A N 1
ATOM 537 C CA . ALA A 1 69 ? 10.256 -2.050 -11.669 1.00 93.44 69 ALA A CA 1
ATOM 538 C C . ALA A 1 69 ? 9.477 -1.228 -12.706 1.00 93.44 69 ALA A C 1
ATOM 540 O O . ALA A 1 69 ? 9.944 -1.045 -13.834 1.00 93.44 69 ALA A O 1
ATOM 541 N N . ILE A 1 70 ? 8.330 -0.662 -12.311 1.00 92.62 70 ILE A N 1
ATOM 542 C CA . ILE A 1 70 ? 7.542 0.237 -13.163 1.00 92.62 70 ILE A CA 1
ATOM 543 C C . ILE A 1 70 ? 8.370 1.476 -13.516 1.00 92.62 70 ILE A C 1
ATOM 545 O O . ILE A 1 70 ? 8.551 1.768 -14.699 1.00 92.62 70 ILE A O 1
ATOM 549 N N . ALA A 1 71 ? 8.941 2.168 -12.524 1.00 93.06 71 ALA A N 1
ATOM 550 C CA . ALA A 1 71 ? 9.751 3.367 -12.741 1.00 93.06 71 ALA A CA 1
ATOM 551 C C . ALA A 1 71 ? 10.991 3.099 -13.613 1.00 93.06 71 ALA A C 1
ATOM 553 O O . ALA A 1 71 ? 11.352 3.917 -14.463 1.00 93.06 71 ALA A O 1
ATOM 554 N N . ARG A 1 72 ? 11.641 1.942 -13.433 1.00 92.25 72 ARG A N 1
ATOM 555 C CA . ARG A 1 72 ? 12.796 1.511 -14.231 1.00 92.25 72 ARG A CA 1
ATOM 556 C C . ARG A 1 72 ? 12.423 1.300 -15.700 1.00 92.25 72 ARG A C 1
ATOM 558 O O . ARG A 1 72 ? 13.209 1.704 -16.553 1.00 92.25 72 ARG A O 1
ATOM 565 N N . SER A 1 73 ? 11.226 0.788 -15.997 1.00 93.19 73 SER A N 1
ATOM 566 C CA . SER A 1 73 ? 10.763 0.563 -17.380 1.00 93.19 73 SER A CA 1
ATOM 567 C C . SER A 1 73 ? 10.648 1.830 -18.228 1.00 93.19 73 SER A C 1
ATOM 569 O O . SER A 1 73 ? 10.806 1.785 -19.447 1.00 93.19 73 SER A O 1
ATOM 571 N N . TYR A 1 74 ? 10.469 2.991 -17.594 1.00 92.88 74 TYR A N 1
ATOM 572 C CA . TYR A 1 74 ? 10.463 4.277 -18.292 1.00 92.88 74 TYR A CA 1
ATOM 573 C C . TYR A 1 74 ? 11.876 4.808 -18.598 1.00 92.88 74 TYR A C 1
ATOM 575 O O . TYR A 1 74 ? 12.034 5.724 -19.404 1.00 92.88 74 TYR A O 1
ATOM 583 N N . LYS A 1 75 ? 12.935 4.224 -18.020 1.00 92.69 75 LYS A N 1
ATOM 584 C CA . LYS A 1 75 ? 14.332 4.636 -18.241 1.00 92.69 75 LYS A CA 1
ATOM 585 C C . LYS A 1 75 ? 14.953 3.881 -19.421 1.00 92.69 75 LYS A C 1
ATOM 587 O O . LYS A 1 75 ? 15.880 3.098 -19.241 1.00 92.69 75 LYS A O 1
ATOM 592 N N . ARG A 1 76 ? 14.479 4.169 -20.641 1.00 86.19 76 ARG A N 1
ATOM 593 C CA . ARG A 1 76 ? 14.850 3.477 -21.901 1.00 86.19 76 ARG A CA 1
ATOM 594 C C . ARG A 1 76 ? 16.355 3.386 -22.207 1.00 86.19 76 ARG A C 1
ATOM 596 O O . ARG A 1 76 ? 16.768 2.504 -22.943 1.00 86.19 76 ARG A O 1
ATOM 603 N N . HIS A 1 77 ? 17.180 4.263 -21.634 1.00 89.50 77 HIS A N 1
ATOM 604 C CA . HIS A 1 77 ? 18.641 4.243 -21.794 1.00 89.50 77 HIS A CA 1
ATOM 605 C C . HIS A 1 77 ? 19.345 3.144 -20.969 1.00 89.50 77 HIS A C 1
ATOM 607 O O . HIS A 1 77 ? 20.555 2.955 -21.094 1.00 89.50 77 HIS A O 1
ATOM 613 N N . LYS A 1 78 ? 18.628 2.446 -20.080 1.00 86.88 78 LYS A N 1
ATOM 614 C CA . LYS A 1 78 ? 19.165 1.337 -19.285 1.00 86.88 78 LYS A CA 1
ATOM 615 C C . LYS A 1 78 ? 18.919 0.011 -20.004 1.00 86.88 78 LYS A C 1
ATOM 617 O O . LYS A 1 78 ? 17.811 -0.252 -20.454 1.00 86.88 78 LYS A O 1
ATOM 622 N N . ARG A 1 79 ? 19.947 -0.841 -20.067 1.00 86.25 79 ARG A N 1
ATOM 623 C CA . ARG A 1 79 ? 19.875 -2.155 -20.736 1.00 86.25 79 ARG A CA 1
ATOM 624 C C . ARG A 1 79 ? 18.837 -3.090 -20.104 1.00 86.25 79 ARG A C 1
ATOM 626 O O . ARG A 1 79 ? 18.226 -3.868 -20.816 1.00 86.25 79 ARG A O 1
ATOM 633 N N . ASP A 1 80 ? 18.625 -2.961 -18.796 1.00 88.00 80 ASP A N 1
ATOM 634 C CA . ASP A 1 80 ? 17.707 -3.765 -17.981 1.00 88.00 80 ASP A CA 1
ATOM 635 C C . ASP A 1 80 ? 16.329 -3.103 -17.785 1.00 88.00 80 ASP A C 1
ATOM 637 O O . ASP A 1 80 ? 15.577 -3.490 -16.890 1.00 88.00 80 ASP A O 1
ATOM 641 N N . ALA A 1 81 ? 15.995 -2.067 -18.570 1.00 85.50 81 ALA A N 1
ATOM 642 C CA . ALA A 1 81 ? 14.798 -1.252 -18.348 1.00 85.50 81 ALA A CA 1
ATOM 643 C C . ALA A 1 81 ? 13.515 -2.096 -18.281 1.00 85.50 81 ALA A C 1
ATOM 645 O O . ALA A 1 81 ? 12.706 -1.926 -17.369 1.00 85.50 81 ALA A O 1
ATOM 646 N N . ASP A 1 82 ? 13.351 -3.036 -19.211 1.00 89.44 82 ASP A N 1
ATOM 647 C CA . ASP A 1 82 ? 12.126 -3.827 -19.326 1.00 89.44 82 ASP A CA 1
ATOM 648 C C . ASP A 1 82 ? 12.149 -5.125 -18.499 1.00 89.44 82 ASP A C 1
ATOM 650 O O . ASP A 1 82 ? 11.100 -5.741 -18.312 1.00 89.44 82 ASP A O 1
ATOM 654 N N . ASP A 1 83 ? 13.302 -5.558 -17.985 1.00 91.94 83 ASP A N 1
ATOM 655 C CA . ASP A 1 83 ? 13.461 -6.910 -17.430 1.00 91.94 83 ASP A CA 1
ATOM 656 C C . ASP A 1 83 ? 12.631 -7.132 -16.167 1.00 91.94 83 ASP A C 1
ATOM 658 O O . ASP A 1 83 ? 11.891 -8.111 -16.072 1.00 91.94 83 ASP A O 1
ATOM 662 N N . TYR A 1 84 ? 12.652 -6.179 -15.237 1.00 91.38 84 TYR A N 1
ATOM 663 C CA . TYR A 1 84 ? 11.847 -6.274 -14.017 1.00 91.38 84 TYR A CA 1
ATOM 664 C C . TYR A 1 84 ? 10.351 -6.136 -14.307 1.00 91.38 84 TYR A C 1
ATOM 666 O O . TYR A 1 84 ? 9.531 -6.819 -13.692 1.00 91.38 84 TYR A O 1
ATOM 674 N N . ARG A 1 85 ? 9.974 -5.289 -15.278 1.00 91.38 85 ARG A N 1
ATOM 675 C CA . ARG A 1 85 ? 8.564 -5.118 -15.643 1.00 91.38 85 ARG A CA 1
ATOM 676 C C . ARG A 1 85 ? 7.995 -6.373 -16.297 1.00 91.38 85 ARG A C 1
ATOM 678 O O . ARG A 1 85 ? 6.857 -6.724 -16.008 1.00 91.38 85 ARG A O 1
ATOM 685 N N . LYS A 1 86 ? 8.778 -7.101 -17.104 1.00 93.2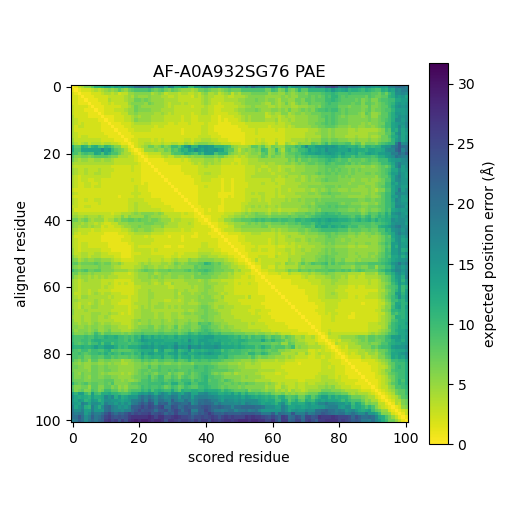5 86 LYS A N 1
ATOM 686 C CA . LYS A 1 86 ? 8.357 -8.393 -17.683 1.00 93.25 86 LYS A CA 1
ATOM 687 C C . LYS A 1 86 ? 7.899 -9.390 -16.611 1.00 93.25 86 LYS A C 1
ATOM 689 O O . LYS A 1 86 ? 6.949 -10.123 -16.859 1.00 93.25 86 LYS A O 1
ATOM 694 N N . ILE A 1 87 ? 8.521 -9.385 -15.428 1.00 93.06 87 ILE A N 1
ATOM 695 C CA . ILE A 1 87 ? 8.185 -10.292 -14.315 1.00 93.06 87 ILE A CA 1
ATOM 696 C C . ILE A 1 87 ? 6.813 -9.959 -13.705 1.00 93.06 87 ILE A C 1
ATOM 698 O O . ILE A 1 87 ? 6.045 -10.861 -13.363 1.00 93.06 87 ILE A O 1
ATOM 702 N N . ILE A 1 88 ? 6.492 -8.670 -13.567 1.00 93.38 88 ILE A N 1
ATOM 703 C CA . ILE A 1 88 ? 5.244 -8.211 -12.931 1.00 93.38 88 ILE A CA 1
ATOM 704 C C . ILE A 1 88 ? 4.093 -8.027 -13.925 1.00 93.38 88 ILE A C 1
ATOM 706 O O . ILE A 1 88 ? 2.936 -8.092 -13.522 1.00 93.38 88 ILE A O 1
ATOM 710 N N . ARG A 1 89 ? 4.392 -7.880 -15.221 1.00 90.94 89 ARG A N 1
ATOM 711 C CA . ARG A 1 89 ? 3.418 -7.673 -16.302 1.00 90.94 89 ARG A CA 1
ATOM 712 C C . ARG A 1 89 ? 2.245 -8.666 -16.301 1.00 90.94 89 ARG A C 1
ATOM 714 O O . ARG A 1 89 ? 1.130 -8.204 -16.510 1.00 90.94 89 ARG A O 1
ATOM 721 N N . PRO A 1 90 ? 2.414 -9.978 -16.029 1.00 92.06 90 PRO A N 1
ATOM 722 C CA . PRO A 1 90 ? 1.283 -10.913 -15.976 1.00 92.06 90 PRO A CA 1
ATOM 723 C C . PRO A 1 90 ? 0.257 -10.608 -14.874 1.00 92.06 90 PRO A C 1
ATOM 725 O O . PRO A 1 90 ? -0.828 -11.176 -14.881 1.00 92.06 90 PRO A O 1
ATOM 728 N N . ARG A 1 91 ? 0.615 -9.757 -13.905 1.00 87.19 91 ARG A N 1
ATOM 729 C CA . ARG A 1 91 ? -0.235 -9.323 -12.790 1.00 87.19 91 ARG A CA 1
ATOM 730 C C . ARG A 1 91 ? -0.753 -7.890 -12.970 1.00 87.19 91 ARG A C 1
ATOM 732 O O . ARG A 1 91 ? -1.494 -7.417 -12.115 1.00 87.19 91 ARG A O 1
ATOM 739 N N . GLU A 1 92 ? -0.365 -7.193 -14.043 1.00 86.25 92 GLU A N 1
ATOM 740 C CA . GLU A 1 92 ? -0.940 -5.891 -14.394 1.00 86.25 92 GLU A CA 1
ATOM 741 C C . GLU A 1 92 ? -2.365 -6.108 -14.925 1.00 86.25 92 GLU A C 1
ATOM 743 O O . GLU A 1 92 ? -2.586 -6.914 -15.828 1.00 86.25 92 GLU A O 1
ATOM 748 N N . PHE A 1 93 ? -3.335 -5.379 -14.379 1.00 77.00 93 PHE A N 1
ATOM 749 C CA . PHE A 1 93 ? -4.709 -5.363 -14.872 1.00 77.00 93 PHE A CA 1
ATOM 750 C C . PHE A 1 93 ? -5.086 -3.937 -15.267 1.00 77.00 93 PHE A C 1
ATOM 752 O O . PHE A 1 93 ? -4.765 -2.972 -14.572 1.00 77.00 93 PHE A O 1
ATOM 759 N N . TYR A 1 94 ? -5.747 -3.800 -16.413 1.00 71.19 94 TYR A N 1
ATOM 760 C CA . TYR A 1 94 ? -6.270 -2.522 -16.872 1.00 71.19 94 TYR A CA 1
ATOM 761 C C . TYR A 1 94 ? -7.615 -2.265 -16.190 1.00 71.19 94 TYR A C 1
ATOM 763 O O . TYR A 1 94 ? -8.529 -3.079 -16.303 1.00 71.19 94 TYR A O 1
ATOM 771 N N . VAL A 1 95 ? -7.731 -1.147 -15.471 1.00 65.00 95 VAL A N 1
ATOM 772 C CA . VAL A 1 95 ? -8.999 -0.696 -14.886 1.00 65.00 95 VAL A CA 1
ATOM 773 C C . VAL A 1 95 ? -9.507 0.477 -15.712 1.00 65.00 95 VAL A C 1
ATOM 775 O O . VAL A 1 95 ? -8.870 1.527 -15.753 1.00 65.00 95 VAL A O 1
ATOM 778 N N . GLN A 1 96 ? -10.658 0.292 -16.355 1.00 57.53 96 GLN A N 1
ATOM 779 C CA . GLN A 1 96 ? -11.442 1.358 -16.970 1.00 57.53 96 GLN A CA 1
ATOM 780 C C . GLN A 1 96 ? -12.736 1.503 -16.170 1.00 57.53 96 GLN A C 1
ATOM 782 O O . GLN A 1 96 ? -13.501 0.547 -16.064 1.00 57.53 96 GLN A O 1
ATOM 787 N N . GLU A 1 97 ? -12.969 2.672 -15.577 1.00 61.12 97 GLU A N 1
ATOM 788 C CA . GLU A 1 97 ? -14.221 2.965 -14.870 1.00 61.12 97 GLU A CA 1
ATOM 789 C C . GLU A 1 97 ? -15.258 3.523 -15.858 1.00 61.12 97 GLU A C 1
ATOM 791 O O . GLU A 1 97 ? -14.956 4.441 -16.623 1.00 61.12 97 GLU A O 1
ATOM 796 N N . TRP A 1 98 ? -16.475 2.964 -15.852 1.00 54.12 98 TRP A N 1
ATOM 797 C CA . TRP A 1 98 ? -17.612 3.447 -16.644 1.00 54.12 98 TRP A CA 1
ATOM 798 C C . TRP A 1 98 ? -18.890 3.523 -15.786 1.00 54.12 98 TRP A C 1
ATOM 800 O O . TRP A 1 98 ? -19.162 2.573 -15.049 1.00 54.12 98 TRP A O 1
ATOM 810 N N . PRO A 1 99 ? -19.712 4.586 -15.906 1.00 63.75 99 PRO A N 1
ATOM 811 C CA . PRO A 1 99 ? -19.440 5.813 -16.653 1.00 63.75 99 PRO A CA 1
ATOM 812 C C . PRO A 1 99 ? -18.355 6.648 -15.964 1.00 63.75 99 PRO A C 1
ATOM 814 O O . PRO A 1 99 ? -18.256 6.668 -14.736 1.00 63.75 99 PRO A O 1
ATOM 817 N N . ALA A 1 100 ? -17.543 7.343 -16.762 1.00 57.25 100 ALA A N 1
ATOM 818 C CA . ALA A 1 100 ? -16.717 8.422 -16.238 1.00 57.25 100 ALA A CA 1
ATOM 819 C C . ALA A 1 100 ? -17.661 9.463 -15.613 1.00 57.25 100 ALA A C 1
ATOM 821 O O . ALA A 1 100 ? -18.636 9.855 -16.256 1.00 57.25 100 ALA A O 1
ATOM 822 N N . LYS A 1 101 ? -17.423 9.814 -14.346 1.00 57.41 101 LYS A N 1
ATOM 823 C CA . LYS A 1 101 ? -18.194 10.851 -13.646 1.00 57.41 101 LYS A CA 1
ATOM 824 C C . LYS A 1 101 ? -18.165 12.179 -14.389 1.00 57.41 101 LYS A C 1
ATOM 826 O O . LYS A 1 101 ? -17.088 12.507 -14.936 1.00 57.41 101 LYS A O 1
#

=== Feature glossary ===
Key to the feature types in this record:

— What the protein is —

Primary structure: the covalent order of the twenty standard amino acids along the backbone. Two proteins with the same sequence will (almost always) fold to the same structure; two with 30% identity often share a fold but not the details.

Database cross-references. InterPro integrates a dozen domain/family signature databases into unified entries with residue-range hits. GO terms attach function/process/location labels with evidence codes. CATH codes position the fold in a four-level structural taxonomy. Organism is the NCBI-taxonomy species name.

— Where its atoms are —

The mmCIF block holds the 3D Cartesian coordinates of each backbone atom (N, Cα, C, O) in ångströms. mmCIF is the PDB's canonical archive format — a tagged-loop text representation of the atomic model.

Six rendered views show the 3D structure from the faces of a cube — i.e. along ±x, ±y, ±z. Rendering representation is drawn randomly per protein from cartoon (secondary-structure ribbons), sticks (backbone bonds), or molecular surface; coloring is either N→C rainbow (blue at the N-terminus through red at the C-terminus) or one color per chain.

— Local backbone conformation —

DSSP 8-state secondary structure assigns each residue one of H (α-helix), G (3₁₀-helix), I (π-helix), E (extended β-strand), B (isolated β-bridge), T (hydrogen-bonded turn), S (bend), or '-' (coil). The assignment is computed from backbone hydrogen-bond geometry via the Kabsch–Sander algorithm.

P-SEA three-state annotation labels each residue as helix, strand, or coil based purely on the geometry of the Cα trace. It serves as a fallback when the full backbone (and thus DSSP) is unavailable.

The φ/ψ torsion pair specifies the backbone conformation at each residue. φ rotates about the N–Cα bond, ψ about the Cα–C bond. Steric clashes forbid most of the (φ, ψ) plane — the allowed regions (α-helix basin, β-sheet basin, left-handed helix) are the Ramachandran-allowed regions.

— Global shape and packing —

The geometric summary reports three shape descriptors. Rg (ra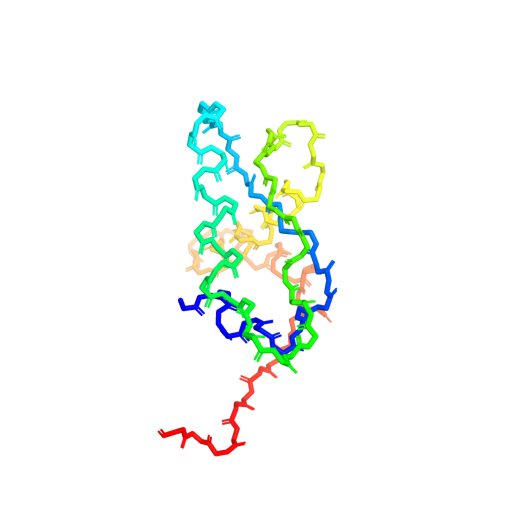dius of gyration) measures how spread out the Cα atoms are about their centre of mass; compact globular proteins have small Rg, elongated or unfolded ones large. Cα contacts (<8 Å, |i−j|>4) count long-range residue pairs in spatial proximity — high for tightly packed folds, near zero for rods or random coil. The bounding-box extents give the protein's footprint along x, y, z in Å.

Accessible surface area quantifies burial. A residue with SASA near zero is packed into the hydrophobic core; one with SASA >100 Å² sits on the surface. Computed here via the Shrake–Rupley numerical algorithm with a 1.4 Å probe.

Plot images: a contact map (which residues are close in 3D, as an N×N binary image), a Ramachandran scatter (backbone torsion angles, revealing secondary-structure composition at a glance), and — for AlphaFold structures — a PAE heatmap (pairwise prediction confidence).

— Structural neighborhood —

The Foldseek 3Di string encodes local tertiary geometry as a 20-letter alphabet — one character per residue — derived from the relative positions of nearby Cα atoms.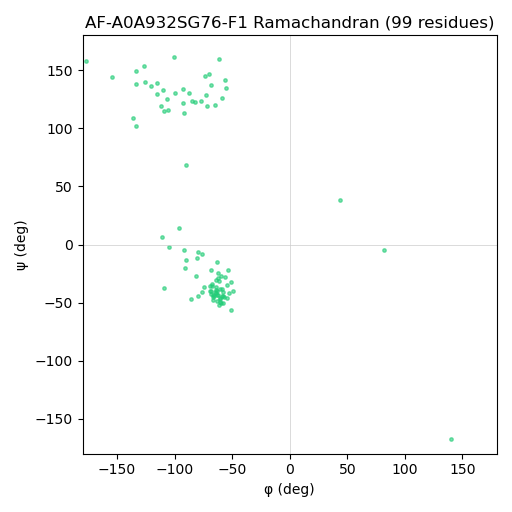 Unlike the amino-acid sequence, 3Di is a direct function of the 3D structure, so two proteins with the same fold have similar 3Di strings even at low sequence identity.

Nearest PDB neighbors are the top structural matches found by Foldseek when searching this structure against the entire Protein Data Bank. Each hit reports a TM-score (0 to 1; >0.5 almost always implies the same fold) and an E-value. These are *structural* homologs — they may share no detectable sequence similarity.

— Confidence and disorder —

For AlphaFold models, the B-factor field carries pLDDT — the model's own estimate of local accuracy on a 0–100 scale. Regions with pLDDT<50 should be treated as essentially unmodeled; they often correspond to intrinsically disordered segments.

B-factor (Debye–Waller factor) reflects atomic displacement in the crystal lattice. It is an experimental observable (units Å²), not a prediction; low values mean the atom is pinned down, high values mean it moves or is heterogeneous across the crystal.

Predicted aligned error is AlphaFold's pairwise confidence. Unlike pLDDT (per-residue), PAE is per-residue-pair and captures whether two parts of the structure are correctly placed relative to each other. Units are ångströms of expected positional error.